Protein AF-A0A9X1QHA5-F1 (afdb_monomer)

Mean predicted aligned error: 12.53 Å

Sequence (166 aa):
MKTTLLTPNLSNHLGKMKALLFIFLFSFVLLGCKEDDVDPDLTKDFVGTWKGEVKQEKGYEYSSDWEISKASENAVKVVSTYRFVSKDPKYTSQTVVTPIENITLSTTLANSVVLNLTDEEIVPGDVLMIKGVGIVSGKTLTFSSTATSKKTGRVETPPVQIFTKQ

Secondary structure (DSSP, 8-state):
---------THHHHHHHHHHHHHHHHHTTTS--------S-TTTTT-EEEEEPPEEETTEEEEEEEEEEEEETTEEEEEEEEEEEESSTTS--EEEEEEEEEEEEEE-TTS-EEEEEEEEEEETTEEEEEEEEEEEETTEEEEEEEEEETTT--EE-PPPEEEEE-

Organism: NCBI:txid2909339

Structure (mmCIF, N/CA/C/O backbone):
data_AF-A0A9X1QHA5-F1
#
_entry.id   AF-A0A9X1QHA5-F1
#
loop_
_atom_site.group_PDB
_atom_site.id
_atom_site.type_symbol
_atom_site.label_atom_id
_atom_site.label_alt_id
_atom_site.label_comp_id
_atom_site.label_asym_id
_atom_site.label_entity_id
_atom_site.label_seq_id
_atom_site.pdbx_PDB_ins_code
_atom_site.Cartn_x
_atom_site.Cartn_y
_atom_site.Cartn_z
_atom_site.occupancy
_atom_site.B_iso_or_equiv
_atom_site.auth_seq_id
_atom_site.auth_comp_id
_atom_site.auth_asym_id
_atom_site.auth_atom_id
_atom_site.pdbx_PDB_model_num
ATOM 1 N N . MET A 1 1 ? -33.532 71.748 61.722 1.00 43.06 1 MET A N 1
ATOM 2 C CA . MET A 1 1 ? -34.115 70.994 60.591 1.00 43.06 1 MET A CA 1
ATOM 3 C C . MET A 1 1 ? -33.012 70.703 59.590 1.00 43.06 1 MET A C 1
ATOM 5 O O . MET A 1 1 ? -32.426 71.644 59.073 1.00 43.06 1 MET A O 1
ATOM 9 N N . LYS A 1 2 ? -32.668 69.427 59.390 1.00 36.50 2 LYS A N 1
ATOM 10 C CA . LYS A 1 2 ? -31.668 68.973 58.417 1.00 36.50 2 LYS A CA 1
ATOM 11 C C . LYS A 1 2 ? -32.222 67.702 57.772 1.00 36.50 2 LYS A C 1
ATOM 13 O O . LYS A 1 2 ? -32.528 66.748 58.479 1.00 36.50 2 LYS A O 1
ATOM 18 N N . THR A 1 3 ? -32.446 67.755 56.468 1.00 44.97 3 THR A N 1
ATOM 19 C CA . THR A 1 3 ? -33.004 66.677 55.647 1.00 44.97 3 THR A CA 1
ATOM 20 C C . THR A 1 3 ? -31.893 65.687 55.308 1.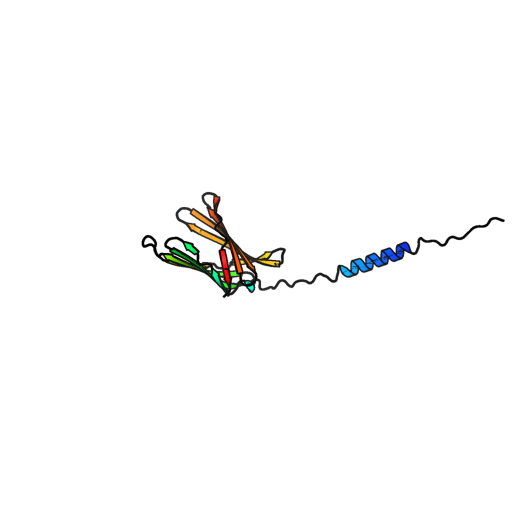00 44.97 3 THR A C 1
ATOM 22 O O . THR A 1 3 ? -30.852 66.111 54.809 1.00 44.97 3 THR A O 1
ATOM 25 N N . THR A 1 4 ? -32.108 64.389 55.530 1.00 40.78 4 THR A N 1
ATOM 26 C CA . THR A 1 4 ? -31.223 63.335 55.010 1.00 40.78 4 THR A CA 1
ATOM 27 C C . THR A 1 4 ? -32.051 62.375 54.164 1.00 40.78 4 THR A C 1
ATOM 29 O O . THR A 1 4 ? -32.936 61.688 54.668 1.00 40.78 4 THR A O 1
ATOM 32 N N . LEU A 1 5 ? -31.767 62.382 52.861 1.00 44.31 5 LEU A N 1
ATOM 33 C CA . LEU A 1 5 ? -32.273 61.454 51.853 1.00 44.31 5 LEU A CA 1
ATOM 34 C C . LEU A 1 5 ? -31.679 60.055 52.074 1.00 44.31 5 LEU A C 1
ATOM 36 O O . LEU A 1 5 ? -30.463 59.910 52.183 1.00 44.31 5 LEU A O 1
ATOM 40 N N . LEU A 1 6 ? -32.530 59.027 52.079 1.00 43.34 6 LEU A N 1
ATOM 41 C CA . LEU A 1 6 ? -32.123 57.627 51.962 1.00 43.34 6 LEU A CA 1
ATOM 42 C C . LEU A 1 6 ? -32.054 57.258 50.474 1.00 43.34 6 LEU A C 1
ATOM 44 O O . LEU A 1 6 ? -33.079 57.122 49.810 1.00 43.34 6 LEU A O 1
ATOM 48 N N . THR A 1 7 ? -30.846 57.091 49.945 1.00 48.59 7 THR A N 1
ATOM 49 C CA . THR A 1 7 ? -30.606 56.429 48.654 1.00 48.59 7 THR A CA 1
ATOM 50 C C . THR A 1 7 ? -30.682 54.906 48.820 1.00 48.59 7 THR A C 1
ATOM 52 O O . THR A 1 7 ? -30.032 54.379 49.729 1.00 48.59 7 THR A O 1
ATOM 55 N N . PRO A 1 8 ? -31.400 54.162 47.957 1.00 45.09 8 PRO A N 1
ATOM 56 C CA . PRO A 1 8 ? -31.362 52.706 47.973 1.00 45.09 8 PRO A CA 1
ATOM 57 C C . PRO A 1 8 ? -30.013 52.181 47.463 1.00 45.09 8 PRO A C 1
ATOM 59 O O . PRO A 1 8 ? -29.459 52.630 46.460 1.00 45.09 8 PRO A O 1
ATOM 62 N N . ASN A 1 9 ? -29.491 51.211 48.207 1.00 44.19 9 ASN A N 1
ATOM 63 C CA . ASN A 1 9 ? -28.198 50.571 48.026 1.00 44.19 9 ASN A CA 1
ATOM 64 C C . ASN A 1 9 ? -28.192 49.693 46.755 1.00 44.19 9 ASN A C 1
ATOM 66 O O . ASN A 1 9 ? -28.677 48.562 46.764 1.00 44.19 9 ASN A O 1
ATOM 70 N N . LEU A 1 10 ? -27.626 50.214 45.660 1.00 46.94 10 LEU A N 1
ATOM 71 C CA . LEU A 1 10 ? -27.490 49.534 44.361 1.00 46.94 10 LEU A CA 1
ATOM 72 C C . LEU A 1 10 ? -26.474 48.364 44.357 1.00 46.94 10 LEU A C 1
ATOM 74 O O . LEU A 1 10 ? -26.234 47.759 43.314 1.00 46.94 10 LEU A O 1
ATOM 78 N N . SER A 1 11 ? -25.869 48.026 45.500 1.00 47.03 11 SER A N 1
ATOM 79 C CA . SER A 1 11 ? -24.799 47.020 45.598 1.00 47.03 11 SER A CA 1
ATOM 80 C C . SER A 1 11 ? -25.299 45.565 45.515 1.00 47.03 11 SER A C 1
ATOM 82 O O . SER A 1 11 ? -24.587 44.680 45.040 1.00 47.03 11 SER A O 1
ATOM 84 N N . ASN A 1 12 ? -26.553 45.290 45.896 1.00 50.00 12 ASN A N 1
ATOM 85 C CA . ASN A 1 12 ? -27.039 43.908 46.057 1.00 50.00 12 ASN A CA 1
ATOM 86 C C . ASN A 1 12 ? -27.541 43.216 44.775 1.00 50.00 12 ASN A C 1
ATOM 88 O O . ASN A 1 12 ? -27.726 41.996 44.776 1.00 50.00 12 ASN A O 1
ATOM 92 N N . HIS A 1 13 ? -27.756 43.949 43.678 1.00 45.09 13 HIS A N 1
ATOM 93 C CA . HIS A 1 13 ? -28.251 43.364 42.422 1.00 45.09 13 HIS A CA 1
ATOM 94 C C . HIS A 1 13 ? -27.129 42.938 41.464 1.00 45.09 13 HIS A C 1
ATOM 96 O O . HIS A 1 13 ? -27.286 41.958 40.734 1.00 45.09 13 HIS A O 1
ATOM 102 N N . LEU A 1 14 ? -25.967 43.598 41.516 1.00 43.62 14 LEU A N 1
ATOM 103 C CA . LEU A 1 14 ? -24.860 43.329 40.593 1.00 43.62 14 LEU A CA 1
ATOM 104 C C . LEU A 1 14 ? -24.123 42.012 40.908 1.00 43.62 14 LEU A C 1
ATOM 106 O O . LEU A 1 14 ? -23.631 41.345 39.999 1.00 43.62 14 LEU A O 1
ATOM 110 N N . GLY A 1 15 ? -24.084 41.600 42.182 1.00 45.62 15 GLY A N 1
ATOM 111 C CA . GLY A 1 15 ? -23.478 40.328 42.603 1.00 45.62 15 GLY A CA 1
ATOM 112 C C . GLY A 1 15 ? -24.299 39.094 42.204 1.00 45.62 15 GLY A C 1
ATOM 113 O O . GLY A 1 15 ? -23.736 38.083 41.788 1.00 45.62 15 GLY A O 1
ATOM 114 N N . LYS A 1 16 ? -25.636 39.190 42.251 1.00 49.75 16 LYS A N 1
ATOM 115 C CA . LYS A 1 16 ? -26.540 38.072 41.924 1.00 49.75 16 LYS A CA 1
ATOM 116 C C . LYS A 1 16 ? -26.597 37.771 40.422 1.00 49.75 16 LYS A C 1
ATOM 118 O O . LYS A 1 16 ? -26.632 36.602 40.049 1.00 49.75 16 LYS A O 1
ATOM 123 N N . MET A 1 17 ? -26.529 38.793 39.562 1.00 44.56 17 MET A N 1
ATOM 124 C CA . MET A 1 17 ? -26.465 38.603 38.102 1.00 44.56 17 MET A CA 1
ATOM 125 C C . MET A 1 17 ? -25.159 37.938 37.644 1.00 44.56 17 MET A C 1
ATOM 127 O O . MET A 1 17 ? -25.188 37.110 36.737 1.00 44.56 17 MET A O 1
ATOM 131 N N . LYS A 1 18 ? -24.024 38.233 38.294 1.00 46.59 18 LYS A N 1
ATOM 132 C CA . LYS A 1 18 ? -22.740 37.582 37.981 1.00 46.59 18 LYS A CA 1
ATOM 133 C C . LYS A 1 18 ? -22.727 36.106 38.389 1.00 46.59 18 LYS A C 1
ATOM 135 O O . LYS A 1 18 ? -22.245 35.280 37.624 1.00 46.59 18 LYS A O 1
ATOM 140 N N . ALA A 1 19 ? -23.308 35.765 39.542 1.00 52.28 19 ALA A N 1
ATOM 141 C CA . ALA A 1 19 ? -23.404 34.375 39.998 1.00 52.28 19 ALA A CA 1
ATOM 142 C C . ALA A 1 19 ? -24.276 33.503 39.070 1.00 52.28 19 ALA A C 1
ATOM 144 O O . ALA A 1 19 ? -23.907 32.373 38.765 1.00 52.28 19 ALA A O 1
ATOM 145 N N . LEU A 1 20 ? -25.386 34.046 38.556 1.00 53.22 20 LEU A N 1
ATOM 146 C CA . LEU A 1 20 ? -26.242 33.364 37.574 1.00 53.22 20 LEU A CA 1
ATOM 147 C C . LEU A 1 20 ? -25.546 33.157 36.219 1.00 53.22 20 LEU A C 1
ATOM 149 O O . LEU A 1 20 ? -25.713 32.101 35.611 1.00 53.22 20 LEU A O 1
ATOM 153 N N . LEU A 1 21 ? -24.724 34.116 35.775 1.00 52.09 21 LEU A N 1
ATOM 154 C CA . LEU A 1 21 ? -23.962 33.997 34.528 1.00 52.09 21 LEU A CA 1
ATOM 155 C C . LEU A 1 21 ? -22.902 32.883 34.605 1.00 52.09 21 LEU A C 1
ATOM 157 O O . LEU A 1 21 ? -22.723 32.143 33.643 1.00 52.09 21 LEU A O 1
ATOM 161 N N . PHE A 1 22 ? -22.241 32.728 35.759 1.00 52.38 22 PHE A N 1
ATOM 162 C CA . PHE A 1 22 ? -21.253 31.665 35.979 1.00 52.38 22 PHE A CA 1
ATOM 163 C C . PHE A 1 22 ? -21.881 30.266 36.025 1.00 52.38 22 PHE A C 1
ATOM 165 O O . PHE A 1 22 ? -21.290 29.324 35.503 1.00 52.38 22 PHE A O 1
ATOM 172 N N . ILE A 1 23 ? -23.089 30.127 36.581 1.00 53.88 23 ILE A N 1
ATOM 173 C CA . ILE A 1 23 ? -23.806 28.843 36.614 1.00 53.88 23 ILE A CA 1
ATOM 174 C C . ILE A 1 23 ? -24.279 28.452 35.205 1.00 53.88 23 ILE A C 1
ATOM 176 O O . ILE A 1 23 ? -24.135 27.295 34.812 1.00 53.88 23 ILE A O 1
ATOM 180 N N . PHE A 1 24 ? -24.765 29.406 34.403 1.00 49.72 24 PHE A N 1
ATOM 181 C CA . PHE A 1 24 ? -25.156 29.133 33.015 1.00 49.72 24 PHE A CA 1
ATOM 182 C C . PHE A 1 24 ? -23.946 28.814 32.119 1.00 49.72 24 PHE A C 1
ATOM 184 O O . PHE A 1 24 ? -24.041 27.922 31.281 1.00 49.72 24 PHE A O 1
ATOM 191 N N . LEU A 1 25 ? -22.787 29.456 32.334 1.00 48.09 25 LEU A N 1
ATOM 192 C CA . LEU A 1 25 ? -21.561 29.138 31.586 1.00 48.09 25 LEU A CA 1
ATOM 193 C C . LEU A 1 25 ? -20.985 27.757 31.941 1.00 48.09 25 LEU A C 1
ATOM 195 O O . LEU A 1 25 ? -20.512 27.062 31.049 1.00 48.09 25 LEU A O 1
ATOM 199 N N . PHE A 1 26 ? -21.053 27.326 33.206 1.00 44.94 26 PHE A N 1
ATOM 200 C CA . PHE A 1 26 ? -20.566 25.996 33.609 1.00 44.94 26 PHE A CA 1
ATOM 201 C C . PHE A 1 26 ? -21.507 24.851 33.208 1.00 44.94 26 PHE A C 1
ATOM 203 O O . PHE A 1 26 ? -21.052 23.729 33.003 1.00 44.94 26 PHE A O 1
ATOM 210 N N . SER A 1 27 ? -22.803 25.131 33.038 1.00 45.59 27 SER A N 1
ATOM 211 C CA . SER A 1 27 ? -23.792 24.129 32.613 1.00 45.59 27 SER A CA 1
ATOM 212 C C . SER A 1 27 ? -23.641 23.724 31.140 1.00 45.59 27 SER A C 1
ATOM 214 O O . SER A 1 27 ? -24.033 22.623 30.766 1.00 45.59 27 SER A O 1
ATOM 216 N N . PHE A 1 28 ? -23.042 24.580 30.304 1.00 46.94 28 PHE A N 1
ATOM 217 C CA . PHE A 1 28 ? -22.791 24.285 28.886 1.00 46.94 28 PHE A CA 1
ATOM 218 C C . PHE A 1 28 ? -21.459 23.570 28.618 1.00 46.94 28 PHE A C 1
ATOM 220 O O . PHE A 1 28 ? -21.282 23.019 27.536 1.00 46.94 28 PHE A O 1
ATOM 227 N N . VAL A 1 29 ? -20.538 23.522 29.587 1.00 48.22 29 VAL A N 1
ATOM 228 C CA . VAL A 1 29 ? -19.242 22.833 29.417 1.00 48.22 29 VAL A CA 1
ATOM 229 C C . VAL A 1 29 ? -19.364 21.315 29.628 1.00 48.22 29 VAL A C 1
ATOM 231 O O . VAL A 1 29 ? -18.513 20.562 29.170 1.00 48.22 29 VAL A O 1
ATOM 234 N N . LEU A 1 30 ? -20.450 20.836 30.245 1.00 46.78 30 LEU A N 1
ATOM 235 C CA . LEU A 1 30 ? -20.656 19.407 30.529 1.00 46.78 30 LEU A CA 1
ATOM 236 C C . LEU A 1 30 ? -21.557 18.674 29.518 1.00 46.78 30 LEU A C 1
ATOM 238 O O . LEU A 1 30 ? -21.801 17.484 29.681 1.00 46.78 30 LEU A O 1
ATOM 242 N N . LEU A 1 31 ? -22.041 19.348 28.468 1.00 47.59 31 LEU A N 1
ATOM 243 C CA . LEU A 1 31 ? -22.985 18.780 27.486 1.00 47.59 31 LEU A CA 1
ATOM 244 C C . LEU A 1 31 ? -22.396 18.593 26.078 1.00 47.59 31 LEU A C 1
ATOM 246 O O . LEU A 1 31 ? -23.135 18.410 25.115 1.00 47.59 31 LEU A O 1
ATOM 250 N N . GLY A 1 32 ? -21.069 18.625 25.947 1.00 47.19 32 GLY A N 1
ATOM 251 C CA . GLY A 1 32 ? -20.406 18.624 24.642 1.00 47.19 32 GLY A CA 1
ATOM 252 C C . GLY A 1 32 ? -19.141 17.781 24.533 1.00 47.19 32 GLY A C 1
ATOM 253 O O . GLY A 1 32 ? -18.341 18.056 23.651 1.00 47.19 32 GLY A O 1
ATOM 254 N N . CYS A 1 33 ? -18.931 16.775 25.382 1.00 48.19 33 CYS A N 1
ATOM 255 C CA . CYS A 1 33 ? -18.081 15.648 24.993 1.00 48.19 33 CYS A CA 1
ATOM 256 C C . CYS A 1 33 ? -19.017 14.554 24.502 1.00 48.19 33 CYS A C 1
ATOM 258 O O . CYS A 1 33 ? -19.436 13.681 25.255 1.00 48.19 33 CYS A O 1
ATOM 260 N N . LYS A 1 34 ? -19.397 14.645 23.226 1.00 45.00 34 LYS A N 1
ATOM 261 C CA . LYS A 1 34 ? -19.711 13.430 22.492 1.00 45.00 34 LYS A CA 1
ATOM 262 C C . LYS A 1 34 ? -18.379 12.684 22.488 1.00 45.00 34 LYS A C 1
ATOM 264 O O . LYS A 1 34 ? -17.448 13.124 21.819 1.00 45.00 34 LYS A O 1
ATOM 269 N N . GLU A 1 35 ? -18.229 11.693 23.362 1.00 47.25 35 GLU A N 1
ATOM 270 C CA . GLU A 1 35 ? -17.214 10.671 23.155 1.00 47.25 35 GLU A CA 1
ATOM 271 C C . GLU A 1 35 ? -17.582 10.080 21.796 1.00 47.25 35 GLU A C 1
ATOM 273 O O . GLU A 1 35 ? -18.543 9.322 21.670 1.00 47.25 35 GLU A O 1
ATOM 278 N N . ASP A 1 36 ? -16.939 10.577 20.739 1.00 53.81 36 ASP A N 1
ATOM 279 C CA . ASP A 1 36 ? -16.884 9.850 19.487 1.00 53.81 36 ASP A CA 1
ATOM 280 C C . ASP A 1 36 ? -16.191 8.547 19.873 1.00 53.81 36 ASP A C 1
ATOM 282 O O . ASP A 1 36 ? -14.971 8.522 20.042 1.00 53.81 36 ASP A O 1
ATOM 286 N N . ASP A 1 37 ? -16.994 7.515 20.153 1.00 59.19 37 ASP A N 1
ATOM 287 C CA . ASP A 1 37 ? -16.520 6.162 20.401 1.00 59.19 37 ASP A CA 1
ATOM 288 C C . ASP A 1 37 ? -15.594 5.830 19.234 1.00 59.19 37 ASP A C 1
ATOM 290 O O . ASP A 1 37 ? -16.036 5.665 18.092 1.00 59.19 37 ASP A O 1
ATOM 294 N N . VAL A 1 38 ? -14.287 5.838 19.506 1.00 64.25 38 VAL A N 1
ATOM 295 C CA . VAL A 1 38 ? -13.288 5.453 18.520 1.00 64.25 38 VAL A CA 1
ATOM 296 C C . VAL A 1 38 ? -13.598 4.004 18.210 1.00 64.25 38 VAL A C 1
ATOM 298 O O . VAL A 1 38 ? -13.483 3.147 19.087 1.00 64.25 38 VAL A O 1
ATOM 301 N N . ASP A 1 39 ? -14.052 3.758 16.982 1.00 76.12 39 ASP A N 1
ATOM 302 C CA . ASP A 1 39 ? -14.393 2.421 16.526 1.00 76.12 39 ASP A CA 1
ATOM 303 C C . ASP A 1 39 ? -13.225 1.484 16.860 1.00 76.12 39 ASP A C 1
ATOM 305 O O . ASP A 1 39 ? -12.099 1.749 16.423 1.00 76.12 39 ASP A O 1
ATOM 309 N N . PRO A 1 40 ? -13.444 0.431 17.668 1.00 83.56 40 PRO A N 1
ATOM 310 C CA . PRO A 1 40 ? -12.353 -0.440 18.077 1.00 83.56 40 PRO A CA 1
ATOM 311 C C . PRO A 1 40 ? -11.713 -1.136 16.873 1.00 83.56 40 PRO A C 1
ATOM 313 O O . PRO A 1 40 ? -10.537 -1.481 16.944 1.00 83.56 40 PRO A O 1
ATOM 316 N N . ASP A 1 41 ? -12.462 -1.306 15.777 1.00 91.81 41 ASP A N 1
ATOM 317 C CA . ASP A 1 41 ? -11.964 -1.867 14.528 1.00 91.81 41 ASP A CA 1
ATOM 318 C C . ASP A 1 41 ? -11.497 -0.760 13.577 1.00 91.81 41 ASP A C 1
ATOM 320 O O . ASP A 1 41 ? -12.261 -0.234 12.760 1.00 91.81 41 ASP A O 1
ATOM 324 N N . LEU A 1 42 ? -10.202 -0.457 13.624 1.00 93.44 42 LEU A N 1
ATOM 325 C CA . LEU A 1 42 ? -9.579 0.539 12.754 1.00 93.44 42 LEU A CA 1
ATOM 326 C C . LEU A 1 42 ? -9.476 0.067 11.294 1.00 93.44 42 LEU A C 1
ATOM 328 O O . LEU A 1 42 ? -9.125 0.848 10.410 1.00 93.44 42 LEU A O 1
ATOM 332 N N . THR A 1 43 ? -9.754 -1.206 11.002 1.00 95.62 43 THR A N 1
ATOM 333 C CA . THR A 1 43 ? -9.494 -1.791 9.678 1.00 95.62 43 THR A CA 1
ATOM 334 C C . THR A 1 43 ? -10.618 -1.576 8.671 1.00 95.62 43 THR A C 1
ATOM 336 O O . THR A 1 43 ? -10.383 -1.717 7.468 1.00 95.62 43 THR A O 1
ATOM 339 N N . LYS A 1 44 ? -11.822 -1.212 9.131 1.00 93.31 44 LYS A N 1
ATOM 340 C CA . LYS A 1 44 ? -13.062 -1.170 8.330 1.00 93.31 44 LYS A CA 1
ATOM 341 C C . LYS A 1 44 ? -12.924 -0.411 7.013 1.00 93.31 44 LYS A C 1
ATOM 343 O O . LYS A 1 44 ? -13.344 -0.901 5.962 1.00 93.31 44 LYS A O 1
ATOM 348 N N . ASP A 1 45 ? -12.287 0.753 7.054 1.00 93.56 45 ASP A N 1
ATOM 349 C CA . ASP A 1 45 ? -12.131 1.590 5.867 1.00 93.56 45 ASP A CA 1
ATOM 350 C C . ASP A 1 45 ? -11.096 1.024 4.888 1.00 93.56 45 ASP A C 1
ATOM 352 O O . ASP A 1 45 ? -11.266 1.145 3.671 1.00 93.56 45 ASP A O 1
ATOM 356 N N . PHE A 1 46 ? -10.075 0.332 5.397 1.00 96.50 46 PHE A N 1
ATOM 357 C CA . PHE A 1 46 ? -8.960 -0.206 4.620 1.00 96.50 46 PHE A CA 1
ATOM 358 C C . PHE A 1 46 ? -9.265 -1.559 3.978 1.00 96.50 46 PHE A C 1
ATOM 360 O O . PHE A 1 46 ? -8.827 -1.794 2.854 1.00 96.50 46 PHE A O 1
ATOM 367 N N . VAL A 1 47 ? -10.008 -2.449 4.640 1.00 97.56 47 VAL A N 1
ATOM 368 C CA . VAL A 1 47 ? -10.273 -3.802 4.119 1.00 97.56 47 VAL A CA 1
ATOM 369 C C . VAL A 1 47 ? -11.023 -3.739 2.783 1.00 97.56 47 VAL A C 1
ATOM 371 O O . VAL A 1 47 ? -12.017 -3.018 2.639 1.00 97.56 47 VAL A O 1
ATOM 374 N N . GLY A 1 48 ? -10.537 -4.494 1.795 1.00 97.94 48 GLY A N 1
ATOM 375 C CA . GLY A 1 48 ? -11.109 -4.586 0.452 1.00 97.94 48 GLY A CA 1
ATOM 376 C C . GLY A 1 48 ? -10.064 -4.645 -0.663 1.00 97.94 48 GLY A C 1
ATOM 377 O O . GLY A 1 48 ? -8.858 -4.723 -0.423 1.00 97.94 48 GLY A O 1
ATOM 378 N N . THR A 1 49 ? -10.547 -4.595 -1.904 1.00 98.44 49 THR A N 1
ATOM 379 C CA . THR A 1 49 ? -9.710 -4.550 -3.107 1.00 98.44 49 THR A CA 1
ATOM 380 C C . THR A 1 49 ? -9.549 -3.115 -3.591 1.00 98.44 49 THR A C 1
ATOM 382 O O . THR A 1 49 ? -10.523 -2.381 -3.760 1.00 98.44 49 THR A O 1
ATOM 385 N N . TRP A 1 50 ? -8.309 -2.739 -3.872 1.00 98.38 50 TRP A N 1
ATOM 386 C CA . TRP A 1 50 ? -7.894 -1.398 -4.248 1.00 98.38 50 TRP A CA 1
ATOM 387 C C . TRP A 1 50 ? -7.129 -1.447 -5.564 1.00 98.38 50 TRP A C 1
ATOM 389 O O . TRP A 1 50 ? -6.126 -2.148 -5.693 1.00 98.38 50 TRP A O 1
ATOM 399 N N . LYS A 1 51 ? -7.603 -0.699 -6.556 1.00 98.00 51 LYS A N 1
ATOM 400 C CA . LYS A 1 51 ? -6.964 -0.598 -7.871 1.00 98.00 51 LYS A CA 1
ATOM 401 C C . LYS A 1 51 ? -6.097 0.642 -7.936 1.00 98.00 51 LYS A C 1
ATOM 403 O O . LYS A 1 51 ? -6.619 1.740 -7.749 1.00 98.00 51 LYS A O 1
ATOM 408 N N . GLY A 1 52 ? -4.806 0.470 -8.190 1.00 96.19 52 GLY A N 1
ATOM 409 C CA . GLY A 1 52 ? -3.909 1.593 -8.434 1.00 96.19 52 GLY A CA 1
ATOM 410 C C . GLY A 1 52 ? -4.050 2.121 -9.854 1.00 96.19 52 GLY A C 1
ATOM 411 O O . GLY A 1 52 ? -4.538 1.438 -10.758 1.00 96.19 52 GLY A O 1
ATOM 412 N N . GLU A 1 53 ? -3.602 3.353 -10.057 1.00 94.62 53 GLU A N 1
ATOM 413 C CA . GLU A 1 53 ? -3.568 3.956 -11.385 1.00 94.62 53 GLU A CA 1
ATOM 414 C C . GLU A 1 53 ? -2.634 3.186 -12.328 1.00 94.62 53 GLU A C 1
ATOM 416 O O . GLU A 1 53 ? -1.514 2.808 -11.969 1.00 94.62 53 GLU A O 1
ATOM 421 N N . VAL A 1 54 ? -3.088 2.985 -13.567 1.00 93.50 54 VAL A N 1
ATOM 422 C CA . VAL A 1 54 ? -2.228 2.492 -14.644 1.00 93.50 54 VAL A CA 1
ATOM 423 C C . VAL A 1 54 ? -1.397 3.661 -15.150 1.00 93.50 54 VAL A C 1
ATOM 425 O O . VAL A 1 54 ? -1.929 4.627 -15.698 1.00 93.50 54 VAL A O 1
ATOM 428 N N . LYS A 1 55 ? -0.083 3.563 -14.980 1.00 92.19 55 LYS A N 1
ATOM 429 C CA . LYS A 1 55 ? 0.879 4.532 -15.494 1.00 92.19 55 LYS A CA 1
ATOM 430 C C . LYS A 1 55 ? 1.408 4.037 -16.826 1.00 92.19 55 LYS A C 1
ATOM 432 O O . LYS A 1 55 ? 1.852 2.896 -16.941 1.00 92.19 55 LYS A O 1
ATOM 437 N N . GLN A 1 56 ? 1.353 4.898 -17.831 1.00 92.31 56 GLN A N 1
ATOM 438 C CA . GLN A 1 56 ? 1.809 4.585 -19.173 1.00 92.31 56 GLN A CA 1
ATOM 439 C C . GLN A 1 56 ? 3.006 5.459 -19.522 1.00 92.31 56 GLN A C 1
ATOM 441 O O . GLN A 1 56 ? 2.933 6.682 -19.459 1.00 92.31 56 GLN A O 1
ATOM 446 N N . GLU A 1 57 ? 4.084 4.812 -19.934 1.00 90.06 57 GLU A N 1
ATOM 447 C CA . GLU A 1 57 ? 5.297 5.448 -20.425 1.00 90.06 57 GLU A CA 1
ATOM 448 C C . GLU A 1 57 ? 5.554 5.004 -21.865 1.00 90.06 57 GLU A C 1
ATOM 450 O O . GLU A 1 57 ? 4.899 4.106 -22.415 1.00 90.06 57 GLU A O 1
ATOM 455 N N . LYS A 1 58 ? 6.526 5.635 -22.525 1.00 90.06 58 LYS A N 1
ATOM 456 C CA . LYS A 1 58 ? 6.885 5.240 -23.886 1.00 90.06 58 LYS A CA 1
ATOM 457 C C . LYS A 1 58 ? 7.456 3.818 -23.886 1.00 90.06 58 LYS A C 1
ATOM 459 O O . LYS A 1 58 ? 8.609 3.604 -23.534 1.00 90.06 58 LYS A O 1
ATOM 464 N N . GLY A 1 59 ? 6.652 2.868 -24.360 1.00 90.44 59 GLY A N 1
ATOM 465 C CA . GLY A 1 59 ? 7.060 1.478 -24.562 1.00 90.44 59 GLY A CA 1
ATOM 466 C C . GLY A 1 59 ? 6.677 0.520 -23.436 1.00 90.44 59 GLY A C 1
ATOM 467 O O . GLY A 1 59 ? 6.898 -0.674 -23.602 1.00 90.44 59 GLY A O 1
ATOM 468 N N . TYR A 1 60 ? 6.066 0.979 -22.342 1.00 93.00 60 TYR A N 1
ATOM 469 C CA . TYR A 1 60 ? 5.567 0.099 -21.282 1.00 93.00 60 TYR A CA 1
ATOM 470 C C . TYR A 1 60 ? 4.454 0.760 -20.463 1.00 93.00 60 TYR A C 1
ATOM 472 O O . TYR A 1 60 ? 4.286 1.977 -20.461 1.00 93.00 60 TYR A O 1
ATOM 480 N N . GLU A 1 61 ? 3.692 -0.057 -19.753 1.00 95.19 61 GLU A N 1
ATOM 481 C CA . GLU A 1 61 ? 2.708 0.368 -18.762 1.00 95.19 61 GLU A CA 1
ATOM 482 C C . GLU A 1 61 ? 2.917 -0.416 -17.469 1.00 95.19 61 GLU A C 1
ATOM 484 O O . GLU A 1 61 ? 3.392 -1.555 -17.486 1.00 95.19 61 GLU A O 1
ATOM 489 N N . TYR A 1 62 ? 2.600 0.202 -16.339 1.00 94.00 62 TYR A N 1
ATOM 490 C CA . TYR A 1 62 ? 2.705 -0.443 -15.042 1.00 94.00 62 TYR A CA 1
ATOM 491 C C . TYR A 1 62 ? 1.611 0.011 -14.085 1.00 94.00 62 TYR A C 1
ATOM 493 O O . TYR A 1 62 ? 1.123 1.137 -14.157 1.00 94.00 62 TYR A O 1
ATOM 501 N N . SER A 1 63 ? 1.225 -0.877 -13.17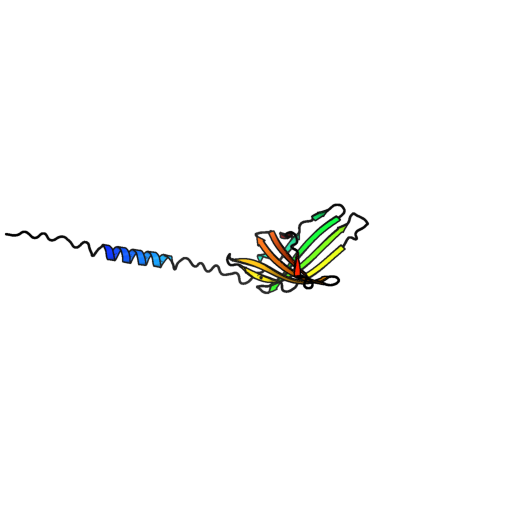9 1.00 94.44 63 SER A N 1
ATOM 502 C CA . SER A 1 63 ? 0.232 -0.610 -12.143 1.00 94.44 63 SER A CA 1
ATOM 503 C C . SER A 1 63 ? 0.506 -1.440 -10.895 1.00 94.44 63 SER A C 1
ATOM 505 O O . SER A 1 63 ? 1.293 -2.389 -10.916 1.00 94.44 63 SER A O 1
ATOM 507 N N . SER A 1 64 ? -0.143 -1.071 -9.796 1.00 95.38 64 SER A N 1
ATOM 508 C CA . SER A 1 64 ? -0.090 -1.802 -8.535 1.00 95.38 64 SER A CA 1
ATOM 509 C C . SER A 1 64 ? -1.499 -1.909 -7.970 1.00 95.38 64 SER A C 1
ATOM 511 O O . SER A 1 64 ? -2.149 -0.891 -7.763 1.00 95.38 64 SER A O 1
ATOM 513 N N . ASP A 1 65 ? -1.979 -3.126 -7.741 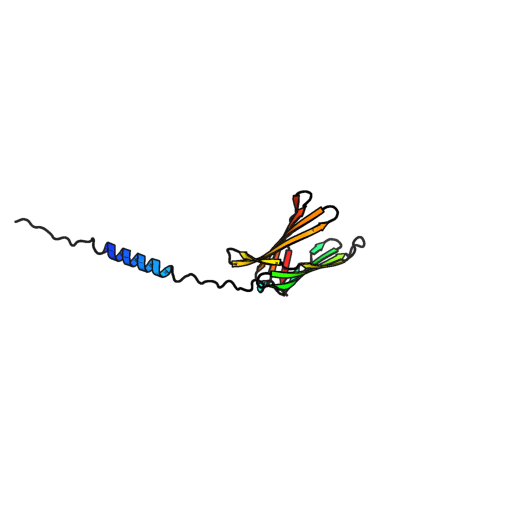1.00 97.50 65 ASP A N 1
ATOM 514 C CA . ASP A 1 65 ? -3.267 -3.373 -7.087 1.00 97.50 65 ASP A CA 1
ATOM 515 C C . ASP A 1 65 ? -3.037 -3.945 -5.698 1.00 97.50 65 ASP A C 1
ATOM 517 O O . ASP A 1 65 ? -2.170 -4.804 -5.532 1.00 97.50 65 ASP A O 1
ATOM 521 N N . TRP A 1 66 ? -3.840 -3.531 -4.724 1.00 97.94 66 TRP A N 1
ATOM 522 C CA . TRP A 1 66 ? -3.757 -4.018 -3.352 1.00 97.94 66 TRP A CA 1
ATOM 523 C C . TRP A 1 66 ? -5.016 -4.777 -2.955 1.00 97.94 66 TRP A C 1
ATOM 525 O O . TRP A 1 66 ? -6.138 -4.317 -3.161 1.00 97.94 66 TRP A O 1
ATOM 535 N N . GLU A 1 67 ? -4.827 -5.927 -2.326 1.00 98.38 67 GLU A N 1
ATOM 536 C CA . GLU A 1 67 ? -5.867 -6.610 -1.570 1.00 98.38 67 GLU A CA 1
ATOM 537 C C . GLU A 1 67 ? -5.536 -6.487 -0.086 1.00 98.38 67 GLU A C 1
ATOM 539 O O . GLU A 1 67 ? -4.494 -6.960 0.371 1.00 98.38 67 GLU A O 1
ATOM 544 N N . ILE A 1 68 ? -6.398 -5.793 0.655 1.00 98.31 68 ILE A N 1
ATOM 545 C CA . ILE A 1 68 ? -6.193 -5.503 2.071 1.00 98.31 68 ILE A CA 1
ATOM 546 C C . ILE A 1 68 ? -7.167 -6.342 2.889 1.00 98.31 68 ILE A C 1
ATOM 548 O O . ILE A 1 68 ? -8.381 -6.277 2.687 1.00 98.31 68 ILE A O 1
ATOM 552 N N . SER A 1 69 ? -6.634 -7.107 3.835 1.00 98.25 69 SER A N 1
ATOM 553 C CA . SER A 1 69 ? -7.395 -7.974 4.736 1.00 98.25 69 SER A CA 1
ATOM 554 C C . SER A 1 69 ? -7.077 -7.664 6.196 1.00 98.25 69 SER A C 1
ATOM 556 O O . SER A 1 69 ? -6.019 -7.123 6.521 1.00 98.25 69 SER A O 1
ATOM 558 N N . LYS A 1 70 ? -8.016 -7.983 7.087 1.00 97.56 70 LYS A N 1
ATOM 559 C CA . LYS A 1 70 ? -7.860 -7.769 8.527 1.00 97.56 70 LYS A CA 1
ATOM 560 C C . LYS A 1 70 ? -6.841 -8.756 9.102 1.00 97.56 70 LYS A C 1
ATOM 562 O O . LYS A 1 70 ? -6.979 -9.958 8.888 1.00 97.56 70 LYS A O 1
ATOM 567 N N . ALA A 1 71 ? -5.858 -8.249 9.846 1.00 96.00 71 ALA A N 1
ATOM 568 C CA . ALA A 1 71 ? -4.927 -9.065 10.633 1.00 96.00 71 ALA A CA 1
ATOM 569 C C . ALA A 1 71 ? -5.272 -9.012 12.135 1.00 96.00 71 ALA A C 1
ATOM 571 O O . ALA A 1 71 ? -5.258 -10.036 12.815 1.00 96.00 71 ALA A O 1
ATOM 572 N N . SER A 1 72 ? -5.647 -7.834 12.639 1.00 95.94 72 SER A N 1
ATOM 573 C CA . SER A 1 72 ? -6.192 -7.595 13.984 1.00 95.94 72 SER A CA 1
ATOM 574 C C . SER A 1 72 ? -7.113 -6.365 13.954 1.00 95.94 72 SER A C 1
ATOM 576 O O . SER A 1 72 ? -7.342 -5.792 12.895 1.00 95.94 72 SER A O 1
ATOM 578 N N . GLU A 1 73 ? -7.635 -5.922 15.099 1.00 94.56 73 GLU A N 1
ATOM 579 C CA . GLU A 1 73 ? -8.435 -4.685 15.200 1.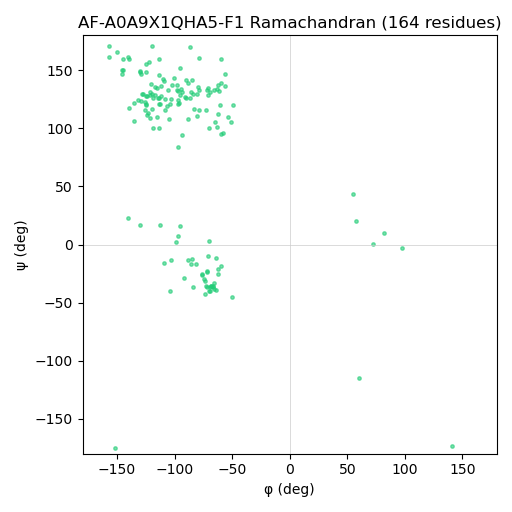00 94.56 73 GLU A CA 1
ATOM 580 C C . GLU A 1 73 ? -7.660 -3.406 14.823 1.00 94.56 73 GLU A C 1
ATOM 582 O O . GLU A 1 73 ? -8.248 -2.393 14.459 1.00 94.56 73 GLU A O 1
ATOM 587 N N . ASN A 1 74 ? -6.329 -3.449 14.875 1.00 95.06 74 ASN A N 1
ATOM 588 C CA . ASN A 1 74 ? -5.447 -2.315 14.600 1.00 95.06 74 ASN A CA 1
ATOM 589 C C . ASN A 1 74 ? -4.333 -2.648 13.601 1.00 95.06 74 ASN A C 1
ATOM 591 O O . ASN A 1 74 ? -3.340 -1.926 13.530 1.00 95.06 74 ASN A O 1
ATOM 595 N N . ALA A 1 75 ? -4.462 -3.740 12.850 1.00 95.56 75 ALA A N 1
ATOM 596 C CA . ALA A 1 75 ? -3.482 -4.118 11.848 1.00 95.56 75 ALA A CA 1
ATOM 597 C C . ALA A 1 75 ? -4.137 -4.793 10.646 1.00 95.56 75 ALA A C 1
ATOM 599 O O . ALA A 1 75 ? -5.112 -5.542 10.763 1.00 95.56 75 ALA A O 1
ATOM 600 N N . VAL A 1 76 ? -3.548 -4.562 9.479 1.00 97.69 76 VAL A N 1
ATOM 601 C CA . VAL A 1 76 ? -3.968 -5.170 8.216 1.00 97.69 76 VAL A CA 1
ATOM 602 C C . VAL A 1 76 ? -2.827 -5.944 7.577 1.00 97.69 76 VAL A C 1
ATOM 604 O O . VAL A 1 76 ? -1.648 -5.676 7.807 1.00 97.69 76 VAL A O 1
ATOM 607 N N . LYS A 1 77 ? -3.195 -6.897 6.733 1.00 97.00 77 LYS A N 1
ATOM 608 C CA . LYS A 1 77 ? -2.315 -7.535 5.763 1.00 97.00 77 LYS A CA 1
ATOM 609 C C . LYS A 1 77 ? -2.607 -6.944 4.392 1.00 97.00 77 LYS A C 1
ATOM 611 O O . LYS A 1 77 ? -3.773 -6.814 4.019 1.00 97.00 77 LYS A O 1
ATOM 616 N N . VAL A 1 78 ? -1.562 -6.650 3.629 1.00 96.62 78 VAL A N 1
ATOM 617 C CA . VAL A 1 78 ? -1.668 -6.179 2.245 1.00 96.62 78 VAL A CA 1
ATOM 618 C C . VAL A 1 78 ? -1.018 -7.193 1.319 1.00 96.62 78 VAL A C 1
ATOM 620 O O . VAL A 1 78 ? 0.127 -7.582 1.519 1.00 96.62 78 VAL A O 1
ATOM 623 N N . VAL A 1 79 ? -1.731 -7.605 0.278 1.00 97.31 79 VAL A N 1
ATOM 624 C CA . VAL A 1 79 ? -1.151 -8.314 -0.863 1.00 97.31 79 VAL A CA 1
ATOM 625 C C . VAL A 1 79 ? -1.067 -7.329 -2.018 1.00 97.31 79 VAL A C 1
ATOM 627 O O . VAL A 1 79 ? -2.083 -6.945 -2.595 1.00 97.31 79 VAL A O 1
ATOM 630 N N . SER A 1 80 ? 0.150 -6.898 -2.338 1.00 95.12 80 SER A N 1
ATOM 631 C CA . SER A 1 80 ? 0.428 -5.991 -3.449 1.00 95.12 80 SER A CA 1
ATOM 632 C C . SER A 1 80 ? 0.717 -6.793 -4.712 1.00 95.12 80 SER A C 1
ATOM 634 O O . SER A 1 80 ? 1.582 -7.666 -4.709 1.00 95.12 80 SER A O 1
ATOM 636 N N . THR A 1 81 ? 0.013 -6.505 -5.801 1.00 97.06 81 THR A N 1
ATOM 637 C CA . THR A 1 81 ? 0.264 -7.080 -7.125 1.00 97.06 81 THR A CA 1
ATOM 638 C C . THR A 1 81 ? 0.748 -5.988 -8.062 1.00 97.06 81 THR A C 1
ATOM 640 O O . THR A 1 81 ? -0.052 -5.227 -8.609 1.00 97.06 81 THR A O 1
ATOM 643 N N . TYR A 1 82 ? 2.058 -5.938 -8.277 1.00 94.94 82 TYR A N 1
ATOM 644 C CA . TYR A 1 82 ? 2.676 -5.071 -9.267 1.00 94.94 82 TYR A CA 1
ATOM 645 C C . TYR A 1 82 ? 2.639 -5.738 -10.640 1.00 94.94 82 TYR A C 1
ATOM 647 O O . TYR A 1 82 ? 3.066 -6.884 -10.796 1.00 94.94 82 TYR A O 1
ATOM 655 N N . ARG A 1 83 ? 2.156 -5.019 -11.651 1.00 95.94 83 ARG A N 1
ATOM 656 C CA . ARG A 1 83 ? 2.164 -5.462 -13.048 1.00 95.94 83 ARG A CA 1
ATOM 657 C C . ARG A 1 83 ? 2.971 -4.482 -13.870 1.00 95.94 83 ARG A C 1
ATOM 659 O O . ARG A 1 83 ? 2.713 -3.287 -13.822 1.00 95.94 83 ARG A O 1
ATOM 666 N N . PHE A 1 84 ? 3.906 -5.003 -14.646 1.00 95.06 84 PHE A N 1
ATOM 667 C CA . PHE A 1 84 ? 4.671 -4.275 -15.645 1.00 95.06 84 PHE A CA 1
ATOM 668 C C . PHE A 1 84 ? 4.503 -4.984 -16.984 1.00 95.06 84 PHE A C 1
ATOM 670 O O . PHE A 1 84 ? 4.823 -6.167 -17.117 1.00 95.06 84 PHE A O 1
ATOM 677 N N . VAL A 1 85 ? 3.990 -4.269 -17.977 1.00 95.06 85 VAL A N 1
ATOM 678 C CA . VAL A 1 85 ? 3.733 -4.791 -19.318 1.00 95.06 85 VAL A CA 1
ATOM 679 C C . VAL A 1 85 ? 4.531 -3.959 -20.313 1.00 95.06 85 VAL A C 1
ATOM 681 O O . VAL A 1 85 ? 4.216 -2.797 -20.567 1.00 95.06 85 VAL A O 1
ATOM 684 N N . SER A 1 86 ? 5.578 -4.555 -20.881 1.00 94.56 86 SER A N 1
ATOM 685 C CA . SER A 1 86 ? 6.381 -3.923 -21.924 1.00 94.56 86 SER A CA 1
ATOM 686 C C . SER A 1 86 ? 5.815 -4.198 -23.312 1.00 94.56 86 SER A C 1
ATOM 688 O O . SER A 1 86 ? 5.416 -5.315 -23.639 1.00 94.56 86 SER A O 1
ATOM 690 N N . LYS A 1 87 ? 5.836 -3.161 -24.145 1.00 92.12 87 LYS A N 1
ATOM 691 C CA . LYS A 1 87 ? 5.646 -3.204 -25.601 1.00 92.12 87 LYS A CA 1
ATOM 692 C C . LYS A 1 87 ? 6.990 -3.058 -26.336 1.00 92.12 87 LYS A C 1
ATOM 694 O O . LYS A 1 87 ? 7.053 -3.319 -27.533 1.00 92.12 87 LYS A O 1
ATOM 699 N N . ASP A 1 88 ? 8.055 -2.648 -25.640 1.00 91.25 88 ASP A N 1
ATOM 700 C CA . ASP A 1 88 ? 9.426 -2.589 -26.157 1.00 91.25 88 ASP A CA 1
ATOM 701 C C . ASP A 1 88 ? 10.146 -3.931 -25.894 1.00 91.25 88 ASP A C 1
ATOM 703 O O . ASP A 1 88 ? 10.206 -4.375 -24.741 1.00 91.25 88 ASP A O 1
ATOM 707 N N . PRO A 1 89 ? 10.717 -4.583 -26.925 1.00 88.19 89 PRO A N 1
ATOM 708 C CA . PRO A 1 89 ? 11.391 -5.876 -26.791 1.00 88.19 89 PRO A CA 1
ATOM 709 C C . PRO A 1 89 ? 12.644 -5.850 -25.901 1.00 88.19 89 PRO A C 1
ATOM 711 O O . PRO A 1 89 ? 13.161 -6.910 -25.556 1.00 88.19 89 PRO A O 1
ATOM 714 N N . LYS A 1 90 ? 13.154 -4.670 -25.524 1.00 91.00 90 LYS A N 1
ATOM 715 C CA . LYS A 1 90 ? 14.274 -4.535 -24.580 1.00 91.00 90 LYS A CA 1
ATOM 716 C C . LYS A 1 90 ? 13.898 -4.860 -23.137 1.00 91.00 90 LYS A C 1
ATOM 718 O O . LYS A 1 90 ? 14.791 -5.170 -22.353 1.00 91.00 90 LYS A O 1
ATOM 723 N N . TYR A 1 91 ? 12.618 -4.771 -22.776 1.00 90.06 91 TYR A N 1
ATOM 724 C CA . TYR A 1 91 ? 12.153 -5.049 -21.418 1.00 90.06 91 TYR A CA 1
ATOM 725 C C . TYR A 1 91 ? 11.266 -6.289 -21.388 1.00 90.06 91 TYR A C 1
ATOM 727 O O . TYR A 1 91 ? 10.500 -6.557 -22.311 1.00 90.06 91 TYR A O 1
ATOM 735 N N . THR A 1 92 ? 11.350 -7.032 -20.288 1.00 93.25 92 THR A N 1
ATOM 736 C CA . THR A 1 92 ? 10.517 -8.214 -20.055 1.00 93.25 92 THR A CA 1
ATOM 737 C C . THR A 1 92 ? 9.326 -7.824 -19.193 1.00 93.25 92 THR A C 1
ATOM 739 O O . THR A 1 92 ? 9.500 -7.267 -18.110 1.00 93.25 92 THR A O 1
ATOM 742 N N . SER A 1 93 ? 8.115 -8.103 -19.674 1.00 94.31 93 SER A N 1
ATOM 743 C CA . SER A 1 93 ? 6.898 -7.964 -18.872 1.00 94.31 93 SER A CA 1
ATOM 744 C C . SER A 1 93 ? 6.974 -8.864 -17.642 1.00 94.31 93 SER A C 1
ATOM 746 O O . SER A 1 93 ? 7.398 -10.014 -17.736 1.00 94.31 93 SER A O 1
ATOM 748 N N . GLN A 1 94 ? 6.532 -8.360 -16.497 1.00 95.25 94 GLN A N 1
ATOM 749 C CA . GLN A 1 94 ? 6.567 -9.100 -15.243 1.00 95.25 94 GLN A CA 1
ATOM 750 C C . GLN A 1 94 ? 5.355 -8.780 -14.376 1.00 95.25 94 GLN A C 1
ATOM 752 O O . GLN A 1 94 ? 4.803 -7.682 -14.411 1.00 95.25 94 GLN A O 1
ATOM 757 N N . THR A 1 95 ? 4.946 -9.756 -13.576 1.00 95.69 95 THR A N 1
ATOM 758 C CA . THR A 1 95 ? 3.991 -9.560 -12.487 1.00 95.69 95 THR A CA 1
ATOM 759 C C . THR A 1 95 ? 4.639 -10.056 -11.210 1.00 95.69 95 THR A C 1
ATOM 761 O O . THR A 1 95 ? 5.143 -11.176 -11.172 1.00 95.69 95 THR A O 1
ATOM 764 N N . VAL A 1 96 ? 4.640 -9.211 -10.185 1.00 93.75 96 VAL A N 1
ATOM 765 C CA . VAL A 1 96 ? 5.230 -9.502 -8.879 1.00 93.75 96 VAL A CA 1
ATOM 766 C C . VAL A 1 96 ? 4.133 -9.383 -7.834 1.00 93.75 96 VAL A C 1
ATOM 768 O O . VAL A 1 96 ? 3.411 -8.387 -7.802 1.00 93.75 96 VAL A O 1
ATOM 771 N N . VAL A 1 97 ? 3.999 -10.412 -6.999 1.00 94.19 97 VAL A N 1
ATOM 772 C CA . VAL A 1 97 ? 3.043 -10.444 -5.890 1.00 94.19 97 VAL A CA 1
ATOM 773 C C . VAL A 1 97 ? 3.826 -10.432 -4.586 1.00 94.19 97 VAL A C 1
ATOM 775 O O . VAL A 1 97 ? 4.619 -11.338 -4.336 1.00 94.19 97 VAL A O 1
ATOM 778 N N . THR A 1 98 ? 3.580 -9.420 -3.762 1.00 93.31 98 THR A N 1
ATOM 779 C CA . THR A 1 98 ? 4.297 -9.189 -2.508 1.00 93.31 98 THR A CA 1
ATOM 780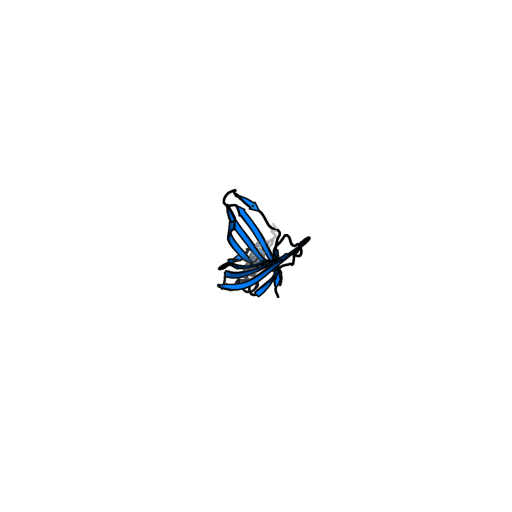 C C . THR A 1 98 ? 3.302 -9.129 -1.351 1.00 93.31 98 THR A C 1
ATOM 782 O O . THR A 1 98 ? 2.509 -8.184 -1.284 1.00 93.31 98 THR A O 1
ATOM 785 N N . PRO A 1 99 ? 3.302 -10.119 -0.440 1.00 93.06 99 PRO A N 1
ATOM 786 C CA . PRO A 1 99 ? 2.562 -10.030 0.809 1.00 93.06 99 PRO A CA 1
ATOM 787 C C . PRO A 1 99 ? 3.332 -9.183 1.831 1.00 93.06 99 PRO A C 1
ATOM 789 O O . PRO A 1 99 ? 4.533 -9.361 2.014 1.00 93.06 99 PRO A O 1
ATOM 792 N N . ILE A 1 100 ? 2.620 -8.295 2.517 1.00 91.50 100 ILE A N 1
ATOM 793 C CA . ILE A 1 100 ? 3.118 -7.472 3.618 1.00 91.50 100 ILE A CA 1
ATOM 794 C C . ILE A 1 100 ? 2.192 -7.706 4.810 1.00 91.50 100 ILE A C 1
ATOM 796 O O . ILE A 1 100 ? 0.995 -7.409 4.762 1.00 91.50 100 ILE A O 1
ATOM 800 N N . GLU A 1 101 ? 2.746 -8.279 5.869 1.00 91.88 101 GLU A N 1
ATOM 801 C CA . GLU A 1 101 ? 1.998 -8.693 7.053 1.00 91.88 101 GLU A CA 1
ATOM 802 C C . GLU A 1 101 ? 2.045 -7.618 8.146 1.00 91.88 101 GLU A C 1
ATOM 804 O O . GLU A 1 101 ? 3.029 -6.894 8.276 1.00 91.88 101 GLU A O 1
ATOM 809 N N . ASN A 1 102 ? 1.007 -7.576 8.987 1.00 90.00 102 ASN A N 1
ATOM 810 C CA . ASN A 1 102 ? 0.968 -6.796 10.232 1.00 90.00 102 ASN A CA 1
ATOM 811 C C . ASN A 1 102 ? 1.257 -5.291 10.073 1.00 90.00 102 ASN A C 1
ATOM 813 O O . ASN A 1 102 ? 1.976 -4.701 10.881 1.00 90.00 102 ASN A O 1
ATOM 817 N N . ILE A 1 103 ? 0.678 -4.648 9.059 1.00 93.50 103 ILE A N 1
ATOM 818 C CA . ILE A 1 103 ? 0.780 -3.196 8.904 1.00 93.50 103 ILE A CA 1
ATOM 819 C C . ILE A 1 103 ? -0.096 -2.514 9.956 1.00 93.50 103 ILE A C 1
ATOM 821 O O . ILE A 1 103 ? -1.321 -2.649 9.935 1.00 93.50 103 ILE A O 1
ATOM 825 N N . THR A 1 104 ? 0.534 -1.768 10.861 1.00 94.38 104 THR A N 1
ATOM 826 C CA . THR A 1 104 ? -0.138 -1.108 11.984 1.00 94.38 104 THR A CA 1
ATOM 827 C C . THR A 1 104 ? -0.986 0.075 11.526 1.00 94.38 104 THR A C 1
ATOM 829 O O . THR A 1 104 ? -0.525 0.956 10.793 1.00 94.38 104 THR A O 1
ATOM 832 N N . LEU A 1 105 ? -2.213 0.135 12.033 1.00 94.50 105 LEU A N 1
ATOM 833 C CA . LEU A 1 105 ? -3.112 1.272 11.917 1.00 94.50 105 LEU A CA 1
ATOM 834 C C . LEU A 1 105 ? -3.098 2.092 13.211 1.00 94.50 105 LEU A C 1
ATOM 836 O O . LEU A 1 105 ? -3.020 1.543 14.311 1.00 94.50 105 LEU A O 1
ATOM 840 N N . SER A 1 106 ? -3.191 3.411 13.089 1.00 93.12 106 SER A N 1
ATOM 841 C CA . SER A 1 106 ? -3.341 4.311 14.234 1.00 93.12 106 SER A CA 1
ATOM 842 C C . SER A 1 106 ? -4.325 5.432 13.932 1.00 93.12 106 SER A C 1
ATOM 844 O O . SER A 1 106 ? -4.603 5.730 12.772 1.00 93.12 106 SER A O 1
ATOM 846 N N . THR A 1 107 ? -4.868 6.057 14.973 1.00 88.75 107 THR A N 1
ATOM 847 C CA . THR A 1 107 ? -5.685 7.262 14.837 1.00 88.75 107 THR A CA 1
ATOM 848 C C . THR A 1 107 ? -4.807 8.506 14.914 1.00 88.75 107 THR A C 1
ATOM 850 O O . THR A 1 107 ? -3.837 8.572 15.674 1.00 88.75 107 THR A O 1
ATOM 853 N N . THR A 1 108 ? -5.126 9.512 14.106 1.00 86.00 108 THR A N 1
ATOM 854 C CA . THR A 1 108 ? -4.530 10.845 14.222 1.00 86.00 108 THR A CA 1
ATOM 855 C C . THR A 1 108 ? -5.310 11.702 15.220 1.00 86.00 108 THR A C 1
ATOM 857 O O . THR A 1 108 ? -6.426 11.370 15.612 1.00 86.00 108 THR A O 1
ATOM 860 N N . LEU A 1 109 ? -4.760 12.869 15.572 1.00 80.81 109 LEU A N 1
ATOM 861 C CA . LEU A 1 109 ? -5.457 13.879 16.384 1.00 80.81 109 LEU A CA 1
ATOM 862 C C . LEU A 1 109 ? -6.76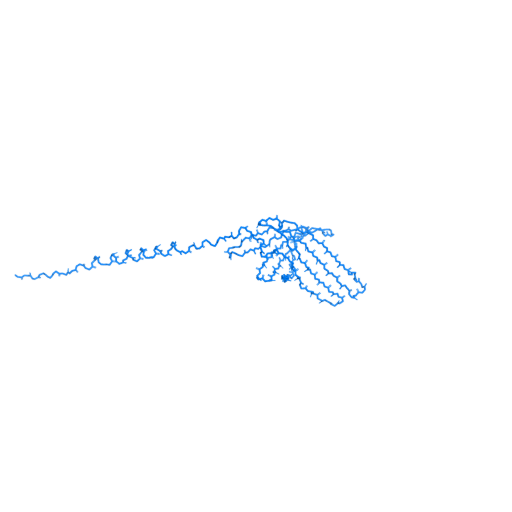0 14.393 15.745 1.00 80.81 109 LEU A C 1
ATOM 864 O O . LEU A 1 109 ? -7.580 14.987 16.435 1.00 80.81 109 LEU A O 1
ATOM 868 N N . ALA A 1 110 ? -6.939 14.191 14.437 1.00 80.00 110 ALA A N 1
ATOM 869 C CA . ALA A 1 110 ? -8.153 14.542 13.706 1.00 80.00 110 ALA A CA 1
ATOM 870 C C . ALA A 1 110 ? -9.126 13.352 13.566 1.00 80.00 110 ALA A C 1
ATOM 872 O O . ALA A 1 110 ? -10.008 13.393 12.713 1.00 80.00 110 ALA A O 1
ATOM 873 N N . ASN A 1 111 ? -8.942 12.284 14.355 1.00 77.00 111 ASN A N 1
ATOM 874 C CA . ASN A 1 111 ? -9.729 11.044 14.329 1.00 77.00 111 ASN A CA 1
ATOM 875 C C . ASN A 1 111 ? -9.744 10.319 12.971 1.00 77.00 111 ASN A C 1
ATOM 877 O O . ASN A 1 111 ? -10.610 9.487 12.718 1.00 77.00 111 ASN A O 1
ATOM 881 N N . SER A 1 112 ? -8.775 10.594 12.094 1.00 82.81 112 SER A N 1
ATOM 882 C CA . SER A 1 112 ? -8.575 9.796 10.884 1.00 82.81 112 SER A CA 1
ATOM 883 C C . SER A 1 112 ? -7.714 8.576 11.185 1.00 82.81 112 SER A C 1
ATOM 885 O O . SER A 1 112 ? -6.746 8.670 11.943 1.00 82.81 112 SER A O 1
ATOM 887 N N . VAL A 1 113 ? -8.037 7.439 10.572 1.00 86.81 113 VAL A N 1
ATOM 888 C CA . VAL A 1 113 ? -7.195 6.244 10.646 1.00 86.81 113 VAL A CA 1
ATOM 889 C C . VAL A 1 113 ? -6.114 6.314 9.568 1.00 86.81 113 VAL A C 1
ATOM 891 O O . VAL A 1 113 ? -6.393 6.576 8.396 1.00 86.81 113 VAL A O 1
ATOM 894 N N . VAL A 1 114 ? -4.872 6.073 9.972 1.00 93.31 114 VAL A N 1
ATOM 895 C CA . VAL A 1 114 ? -3.687 6.028 9.112 1.00 93.31 114 VAL A CA 1
ATOM 896 C C . VAL A 1 114 ? -3.063 4.644 9.139 1.00 93.31 114 VAL A C 1
ATOM 898 O O . VAL A 1 114 ? -2.864 4.057 10.201 1.00 93.31 114 VAL A O 1
ATOM 901 N N . LEU A 1 115 ? -2.701 4.156 7.958 1.00 93.81 115 LEU A N 1
ATOM 902 C CA . LEU A 1 115 ? -1.888 2.964 7.765 1.00 93.81 115 LEU A CA 1
ATOM 903 C C . LEU A 1 115 ? -0.415 3.348 7.821 1.00 93.81 115 LEU A C 1
ATOM 905 O O . LEU A 1 115 ? 0.010 4.217 7.065 1.00 93.81 115 LEU A O 1
ATOM 909 N N . ASN A 1 116 ? 0.363 2.695 8.681 1.00 92.06 116 ASN A N 1
ATOM 910 C CA . ASN A 1 116 ? 1.789 2.958 8.853 1.00 92.06 116 ASN A CA 1
ATOM 911 C C . ASN A 1 116 ? 2.598 1.732 8.432 1.00 92.06 116 ASN A C 1
ATOM 913 O O . ASN A 1 116 ? 2.603 0.711 9.118 1.00 92.06 116 ASN A O 1
ATOM 917 N N . LEU A 1 117 ? 3.310 1.848 7.315 1.00 91.31 117 LEU A N 1
ATOM 918 C CA . LEU A 1 117 ? 4.216 0.819 6.822 1.00 91.31 117 LEU A CA 1
ATOM 919 C C . LEU A 1 117 ? 5.649 1.147 7.238 1.00 91.31 117 LEU A C 1
ATOM 921 O O . LEU A 1 117 ? 6.119 2.268 7.051 1.00 91.31 117 LEU A O 1
ATOM 925 N N . THR A 1 118 ? 6.363 0.160 7.764 1.00 90.19 118 THR A N 1
ATOM 926 C CA . THR A 1 118 ? 7.826 0.166 7.815 1.00 90.19 118 THR A CA 1
ATOM 927 C C . THR A 1 118 ? 8.307 -1.175 7.298 1.00 90.19 118 THR A C 1
ATOM 929 O O . THR A 1 118 ? 7.872 -2.201 7.811 1.00 90.19 118 THR A O 1
ATOM 932 N N . ASP A 1 119 ? 9.166 -1.154 6.287 1.00 88.38 119 ASP A N 1
ATOM 933 C CA . ASP A 1 119 ? 9.665 -2.361 5.634 1.00 88.38 119 ASP A CA 1
ATOM 934 C C . ASP A 1 119 ? 11.152 -2.227 5.289 1.00 88.38 119 ASP A C 1
ATOM 936 O O . ASP A 1 119 ? 11.700 -1.118 5.253 1.00 88.38 119 ASP A O 1
ATOM 940 N N . GLU A 1 120 ? 11.808 -3.357 5.056 1.00 90.44 120 GLU A N 1
ATOM 941 C CA . GLU A 1 120 ? 13.196 -3.428 4.614 1.00 90.44 120 GLU A CA 1
ATOM 942 C C . GLU A 1 120 ? 13.293 -4.134 3.266 1.00 90.44 120 GLU A C 1
ATOM 94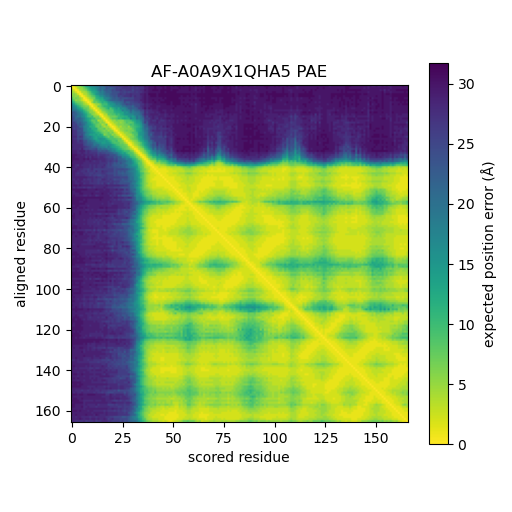4 O O . GLU A 1 120 ? 13.032 -5.330 3.153 1.00 90.44 120 GLU A O 1
ATOM 949 N N . GLU A 1 121 ? 13.750 -3.410 2.248 1.00 86.31 121 GLU A N 1
ATOM 950 C CA . GLU A 1 121 ? 14.004 -3.980 0.930 1.00 86.31 121 GLU A CA 1
ATOM 951 C C . GLU A 1 121 ? 15.508 -4.166 0.718 1.00 86.31 121 GLU A C 1
ATOM 953 O O . GLU A 1 121 ? 16.293 -3.216 0.769 1.00 86.31 121 GLU A O 1
ATOM 958 N N . ILE A 1 122 ? 15.930 -5.408 0.480 1.00 88.12 122 ILE A N 1
ATOM 959 C CA . ILE A 1 122 ? 17.323 -5.722 0.156 1.00 88.12 122 ILE A CA 1
ATOM 960 C C . ILE A 1 122 ? 17.527 -5.489 -1.340 1.00 88.12 122 ILE A C 1
ATOM 962 O O . ILE A 1 122 ? 16.959 -6.196 -2.170 1.00 88.12 122 ILE A O 1
ATOM 966 N N . VAL A 1 123 ? 18.392 -4.537 -1.681 1.00 86.00 123 VAL A N 1
ATOM 967 C CA . VAL A 1 123 ? 18.802 -4.257 -3.063 1.00 86.00 123 VAL A CA 1
ATOM 968 C C . VAL A 1 123 ? 20.286 -4.600 -3.237 1.00 86.00 123 VAL A C 1
ATOM 970 O O . VAL A 1 123 ? 21.023 -4.688 -2.252 1.00 86.00 123 VAL A O 1
ATOM 973 N N . PRO A 1 124 ? 20.790 -4.824 -4.462 1.00 89.25 124 PRO A N 1
ATOM 974 C CA . PRO A 1 124 ? 22.198 -5.158 -4.657 1.00 89.25 124 PRO A CA 1
ATOM 975 C C . PRO A 1 124 ? 23.151 -4.141 -4.002 1.00 89.25 124 PRO A C 1
ATOM 977 O O . PRO A 1 124 ? 23.299 -3.010 -4.458 1.00 89.25 124 PRO A O 1
ATOM 980 N N . GLY A 1 125 ? 23.826 -4.566 -2.930 1.00 91.56 125 GLY A N 1
ATOM 981 C CA . GLY A 1 125 ? 24.830 -3.768 -2.223 1.00 91.56 125 GLY A CA 1
ATOM 982 C C . GLY A 1 125 ? 24.297 -2.750 -1.206 1.00 91.56 125 GLY A C 1
ATOM 983 O O . GLY A 1 125 ? 25.102 -1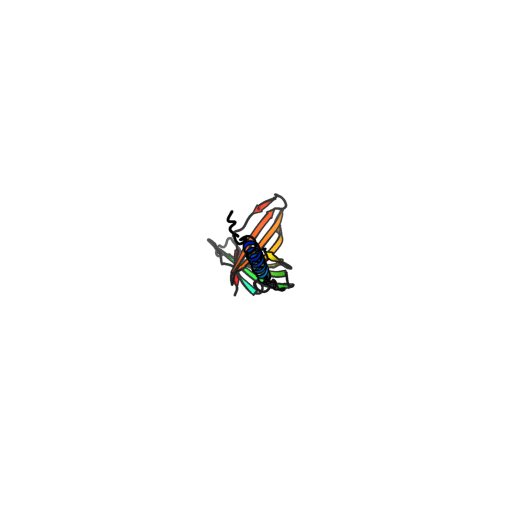.939 -0.730 1.00 91.56 125 GLY A O 1
ATOM 984 N N . ASP A 1 126 ? 23.002 -2.784 -0.871 1.00 93.94 126 ASP A N 1
ATOM 985 C CA . ASP A 1 126 ? 22.373 -1.905 0.123 1.00 93.94 126 ASP A CA 1
ATOM 986 C C . ASP A 1 126 ? 21.081 -2.513 0.714 1.00 93.94 126 ASP A C 1
ATOM 988 O O . ASP A 1 126 ? 20.569 -3.527 0.247 1.00 93.94 126 ASP A O 1
ATOM 992 N N . VAL A 1 127 ? 20.543 -1.879 1.750 1.00 94.31 127 VAL A N 1
ATOM 993 C CA . VAL A 1 127 ? 19.208 -2.151 2.290 1.00 94.31 127 VAL A CA 1
ATOM 994 C C . VAL A 1 127 ? 18.456 -0.831 2.353 1.00 94.31 127 VAL A C 1
ATOM 996 O O . VAL A 1 127 ? 18.966 0.151 2.898 1.00 94.31 127 VAL A O 1
ATOM 999 N N . LEU A 1 128 ? 17.247 -0.799 1.810 1.00 93.75 128 LEU A N 1
ATOM 1000 C CA . LEU A 1 128 ? 16.371 0.360 1.849 1.00 93.75 128 LEU A CA 1
ATOM 1001 C C . LEU A 1 128 ? 15.390 0.215 3.013 1.00 93.75 128 LEU A C 1
ATOM 1003 O O . LEU A 1 128 ? 14.629 -0.745 3.076 1.00 93.75 128 LEU A O 1
ATOM 1007 N N . MET A 1 129 ? 15.397 1.182 3.929 1.00 95.19 129 MET A N 1
ATOM 1008 C CA . MET A 1 129 ? 14.331 1.354 4.915 1.00 95.19 129 MET A CA 1
ATOM 1009 C C . MET A 1 129 ? 13.170 2.088 4.262 1.00 95.19 129 MET A C 1
ATOM 1011 O O . MET A 1 129 ? 13.282 3.286 3.989 1.00 95.19 129 MET A O 1
ATOM 1015 N N . ILE A 1 130 ? 12.059 1.399 4.051 1.00 92.31 130 ILE A N 1
ATOM 1016 C CA . ILE A 1 130 ? 10.844 1.982 3.495 1.00 92.31 130 ILE A CA 1
ATOM 1017 C C . ILE A 1 130 ? 9.946 2.419 4.644 1.00 92.31 130 ILE A C 1
ATOM 1019 O O . ILE A 1 130 ? 9.701 1.656 5.577 1.00 92.31 130 ILE A O 1
ATOM 1023 N N . LYS A 1 131 ? 9.437 3.647 4.580 1.00 94.50 131 LYS A N 1
ATOM 1024 C CA . LYS A 1 131 ? 8.386 4.144 5.472 1.00 94.50 131 LYS A CA 1
ATOM 1025 C C . LYS A 1 131 ? 7.225 4.650 4.642 1.00 94.50 131 LYS A C 1
ATOM 1027 O O . LYS A 1 131 ? 7.427 5.471 3.754 1.00 94.50 131 LYS A O 1
ATOM 1032 N N . GLY A 1 132 ? 6.022 4.175 4.931 1.00 93.81 132 GLY A N 1
ATOM 1033 C CA . GLY A 1 132 ? 4.816 4.522 4.191 1.00 93.81 132 GLY A CA 1
ATOM 1034 C C . GLY A 1 132 ? 3.684 4.971 5.100 1.00 93.81 132 GLY A C 1
ATOM 1035 O O . GLY A 1 132 ? 3.544 4.470 6.213 1.00 93.81 132 GLY A O 1
ATOM 1036 N N . VAL A 1 133 ? 2.871 5.902 4.608 1.00 95.69 133 VAL A N 1
ATOM 1037 C CA . VAL A 1 133 ? 1.652 6.373 5.266 1.00 95.69 133 VAL A CA 1
ATOM 1038 C C . VAL A 1 133 ? 0.500 6.311 4.271 1.00 95.69 133 VAL A C 1
ATOM 1040 O O . VAL A 1 133 ? 0.574 6.916 3.200 1.00 95.69 133 VAL A O 1
ATOM 1043 N N . GLY A 1 134 ? -0.557 5.586 4.631 1.00 96.00 134 GLY A N 1
ATOM 1044 C CA . GLY A 1 134 ? -1.794 5.462 3.865 1.00 96.00 134 GLY A CA 1
ATOM 1045 C C . GLY A 1 134 ? -2.973 6.132 4.566 1.00 96.00 134 GLY A C 1
ATOM 1046 O O . GLY A 1 134 ? -3.151 5.949 5.767 1.00 96.00 134 GLY A O 1
ATOM 1047 N N . ILE A 1 135 ? -3.792 6.876 3.824 1.00 95.25 135 ILE A N 1
ATOM 1048 C CA . ILE A 1 135 ? -5.029 7.500 4.318 1.00 95.25 135 ILE A CA 1
ATOM 1049 C C . ILE A 1 135 ? -6.174 7.126 3.383 1.00 95.25 135 ILE A C 1
ATOM 1051 O O . ILE A 1 135 ? -6.063 7.318 2.170 1.00 95.25 135 ILE A O 1
ATOM 1055 N N . VAL A 1 136 ? -7.282 6.644 3.947 1.00 95.31 136 VAL A N 1
ATOM 1056 C CA . VAL A 1 136 ? -8.533 6.431 3.211 1.00 95.31 136 VAL A CA 1
ATOM 1057 C C . VAL A 1 136 ? -9.440 7.652 3.359 1.00 95.31 136 VAL A C 1
ATOM 1059 O O . VAL A 1 136 ? -9.638 8.170 4.454 1.00 95.31 136 VAL A O 1
ATOM 1062 N N . SER A 1 137 ? -10.006 8.105 2.244 1.00 93.81 137 SER A N 1
ATOM 1063 C CA . SER A 1 137 ? -11.081 9.094 2.194 1.00 93.81 137 SER A CA 1
ATOM 1064 C C . SER A 1 137 ? -12.141 8.625 1.201 1.00 93.81 137 SER A C 1
ATOM 1066 O O . SER A 1 137 ? -11.925 8.607 -0.015 1.00 93.81 137 SER A O 1
ATOM 1068 N N . GLY A 1 138 ? -13.285 8.171 1.720 1.00 92.75 138 GLY A N 1
ATOM 1069 C CA . GLY A 1 138 ? -14.337 7.552 0.915 1.00 92.75 138 GLY A CA 1
ATOM 1070 C C . GLY A 1 138 ? -13.838 6.297 0.191 1.00 92.75 138 GLY A C 1
ATOM 1071 O O . GLY A 1 138 ? -13.494 5.303 0.821 1.00 92.75 138 GLY A O 1
ATOM 1072 N N . LYS A 1 139 ? -13.803 6.339 -1.146 1.00 96.38 139 LYS A N 1
ATOM 1073 C CA . LYS A 1 139 ? -13.311 5.233 -1.990 1.00 96.38 139 LYS A CA 1
ATOM 1074 C C . LYS A 1 139 ? -11.854 5.391 -2.427 1.00 96.38 139 LYS A C 1
ATOM 1076 O O . LYS A 1 139 ? -11.392 4.601 -3.246 1.00 96.38 139 LYS A O 1
ATOM 1081 N N . THR A 1 140 ? -11.141 6.386 -1.912 1.00 96.88 140 THR A N 1
ATOM 1082 C CA . THR A 1 140 ? -9.771 6.692 -2.328 1.00 96.88 140 THR A CA 1
ATOM 1083 C C . THR A 1 140 ? -8.795 6.385 -1.204 1.00 96.88 140 THR A C 1
ATOM 1085 O O . THR A 1 140 ? -8.970 6.875 -0.092 1.00 96.88 140 THR A O 1
ATOM 1088 N N . LEU A 1 141 ? -7.756 5.608 -1.503 1.00 97.06 141 LEU A N 1
ATOM 1089 C CA . LEU A 1 141 ? -6.600 5.393 -0.638 1.00 97.06 141 LEU A CA 1
ATOM 1090 C C . LEU A 1 141 ? -5.418 6.158 -1.228 1.00 97.06 141 LEU A C 1
ATOM 1092 O O . LEU A 1 141 ? -4.992 5.884 -2.350 1.00 97.06 141 LEU A O 1
ATOM 1096 N N . THR A 1 142 ? -4.883 7.098 -0.461 1.00 96.19 142 THR A N 1
ATOM 1097 C CA . THR A 1 142 ? -3.673 7.847 -0.805 1.00 96.19 142 THR A CA 1
ATOM 1098 C C . THR A 1 142 ? -2.515 7.294 0.004 1.00 96.19 142 THR A C 1
ATOM 1100 O O . THR A 1 142 ? -2.593 7.262 1.231 1.00 96.19 142 THR A O 1
ATOM 1103 N N . PHE A 1 143 ? -1.441 6.884 -0.663 1.00 95.19 143 PHE A N 1
ATOM 1104 C CA . PHE A 1 143 ? -0.262 6.307 -0.031 1.00 95.19 143 PHE A CA 1
ATOM 1105 C C . PHE A 1 143 ? 1.004 7.074 -0.414 1.00 95.19 143 PHE A C 1
ATOM 1107 O O . PHE A 1 143 ? 1.385 7.153 -1.585 1.00 95.19 143 PHE A O 1
ATOM 1114 N N . SER A 1 144 ? 1.675 7.616 0.593 1.00 95.12 144 SER A N 1
ATOM 1115 C CA . SER A 1 144 ? 2.953 8.316 0.468 1.00 95.12 144 SER A CA 1
ATOM 1116 C C . SER A 1 144 ? 4.044 7.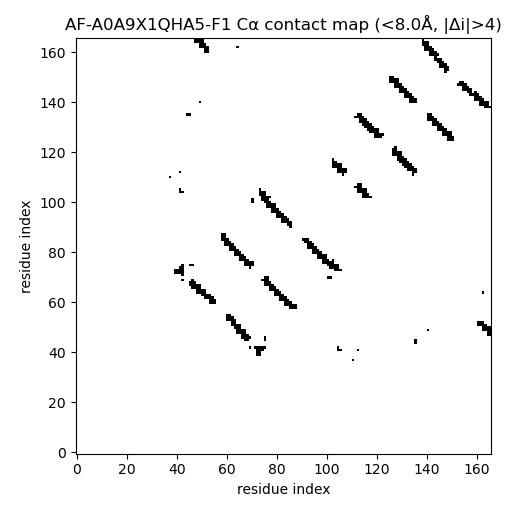466 1.094 1.00 95.12 144 SER A C 1
ATOM 1118 O O . SER A 1 144 ? 3.815 6.847 2.128 1.00 95.12 144 SER A O 1
ATOM 1120 N N . SER A 1 145 ? 5.239 7.448 0.508 1.00 94.44 145 SER A N 1
ATOM 1121 C CA . SER A 1 145 ? 6.351 6.675 1.065 1.00 94.44 145 SER A CA 1
ATOM 1122 C C . SER A 1 145 ? 7.694 7.356 0.870 1.00 94.44 145 SER A C 1
ATOM 1124 O O . SER A 1 145 ? 7.844 8.222 0.009 1.00 94.44 145 SER A O 1
ATOM 1126 N N . THR A 1 146 ? 8.665 6.952 1.677 1.00 95.31 146 THR A N 1
ATOM 1127 C CA . THR A 1 146 ? 10.078 7.272 1.511 1.00 95.31 146 THR A CA 1
ATOM 1128 C C . THR A 1 146 ? 10.902 5.998 1.612 1.00 95.31 146 THR A C 1
ATOM 1130 O O . THR A 1 146 ? 10.539 5.075 2.341 1.00 95.31 146 THR A O 1
ATOM 1133 N N . ALA A 1 147 ? 12.014 5.956 0.889 1.00 95.12 147 ALA A N 1
ATOM 1134 C CA . ALA A 1 147 ? 13.023 4.915 0.986 1.00 95.12 147 ALA A CA 1
ATOM 1135 C C . ALA A 1 147 ? 14.346 5.552 1.415 1.00 95.12 147 ALA A C 1
ATOM 1137 O O . ALA A 1 147 ? 14.822 6.495 0.784 1.00 95.12 147 ALA A O 1
ATOM 1138 N N . THR A 1 148 ? 14.945 5.042 2.487 1.00 96.88 148 THR A N 1
ATOM 1139 C CA . THR A 1 148 ? 16.239 5.511 2.989 1.00 96.88 148 THR A CA 1
ATOM 1140 C C . THR A 1 148 ? 17.281 4.417 2.840 1.00 96.88 148 THR A C 1
ATOM 1142 O O . THR A 1 148 ? 17.154 3.352 3.441 1.00 96.88 148 THR A O 1
ATOM 1145 N N . SER A 1 149 ? 18.345 4.698 2.094 1.00 96.19 149 SER A N 1
ATOM 1146 C CA . SER A 1 149 ? 19.528 3.839 2.007 1.00 96.19 149 SER A CA 1
ATOM 1147 C C . SER A 1 149 ? 20.177 3.685 3.383 1.00 96.19 149 SER A C 1
ATOM 1149 O O . SER A 1 149 ? 20.628 4.676 3.964 1.00 96.19 149 SER A O 1
ATOM 1151 N N . LYS A 1 150 ? 20.279 2.457 3.908 1.00 95.44 150 LYS A N 1
ATOM 1152 C CA . LYS A 1 150 ? 21.004 2.197 5.165 1.00 95.44 150 LYS A CA 1
ATOM 1153 C C . LYS A 1 150 ? 22.498 2.468 5.022 1.00 95.44 150 LYS A C 1
ATOM 1155 O O . LYS A 1 150 ? 23.129 2.898 5.983 1.00 95.44 150 LYS A O 1
ATOM 1160 N N . LYS A 1 151 ? 23.071 2.232 3.840 1.00 94.94 151 LYS A N 1
ATOM 1161 C CA . LYS A 1 151 ? 24.502 2.432 3.587 1.00 94.94 151 LYS A CA 1
ATOM 1162 C C . LYS A 1 151 ? 24.900 3.900 3.479 1.00 94.94 151 LYS A C 1
ATOM 1164 O O . LYS A 1 151 ? 25.955 4.278 3.977 1.00 94.94 151 LYS A O 1
ATOM 1169 N N . THR A 1 152 ? 24.104 4.710 2.784 1.00 95.94 152 THR A N 1
ATOM 1170 C CA . THR A 1 152 ? 24.469 6.101 2.451 1.00 95.94 152 THR A CA 1
ATOM 1171 C C . THR A 1 152 ? 23.663 7.145 3.214 1.00 95.94 152 THR A C 1
ATOM 1173 O O . THR A 1 152 ? 24.042 8.313 3.224 1.00 95.94 152 THR A O 1
ATOM 1176 N N . GLY A 1 153 ? 22.542 6.759 3.827 1.00 95.44 153 GLY A N 1
ATOM 1177 C CA . GLY A 1 153 ? 21.596 7.680 4.459 1.00 95.44 153 GLY A CA 1
ATOM 1178 C C . GLY A 1 153 ? 20.774 8.511 3.470 1.00 95.44 153 GLY A C 1
ATOM 1179 O O . GLY A 1 153 ? 19.955 9.324 3.897 1.00 95.44 153 GLY A O 1
ATOM 1180 N N . ARG A 1 154 ? 20.968 8.333 2.155 1.00 95.88 154 ARG A N 1
ATOM 1181 C CA . ARG A 1 154 ? 20.198 9.040 1.127 1.00 95.88 154 ARG A CA 1
ATOM 1182 C C . ARG A 1 154 ? 18.725 8.652 1.216 1.00 95.88 154 ARG A C 1
ATOM 1184 O O . ARG A 1 154 ? 18.403 7.468 1.287 1.00 95.88 154 ARG A O 1
ATOM 1191 N N . VAL A 1 155 ? 17.859 9.661 1.167 1.00 95.75 155 VAL A N 1
ATOM 1192 C CA . VAL A 1 155 ? 16.403 9.509 1.172 1.00 95.75 155 VAL A CA 1
ATOM 1193 C C . VAL A 1 155 ? 15.868 9.774 -0.227 1.00 95.75 155 VAL A C 1
ATOM 1195 O O . VAL A 1 155 ? 16.220 10.779 -0.849 1.00 95.75 155 VAL A O 1
ATOM 1198 N N . GLU A 1 156 ? 15.001 8.893 -0.702 1.00 93.19 156 GLU A N 1
ATOM 1199 C CA . GLU A 1 156 ? 14.232 9.065 -1.927 1.00 93.19 156 GLU A CA 1
ATOM 1200 C C . GLU A 1 156 ? 12.741 9.021 -1.606 1.00 93.19 156 GLU A C 1
ATOM 1202 O O . GLU A 1 156 ? 12.283 8.202 -0.810 1.00 93.19 156 GLU A O 1
ATOM 1207 N N . THR A 1 157 ? 11.980 9.919 -2.228 1.00 92.25 157 THR A N 1
ATOM 1208 C CA . THR A 1 157 ? 10.532 10.028 -2.038 1.00 92.25 157 THR A CA 1
ATOM 1209 C C . THR A 1 157 ? 9.859 9.783 -3.382 1.00 92.25 157 THR A C 1
ATOM 1211 O O . THR A 1 157 ? 9.847 10.686 -4.224 1.00 92.25 157 THR A O 1
ATOM 1214 N N . PRO A 1 158 ? 9.328 8.573 -3.623 1.00 86.00 158 PRO A N 1
ATOM 1215 C CA . PRO A 1 158 ? 8.539 8.301 -4.813 1.00 86.00 158 PRO A CA 1
ATOM 1216 C C . PRO A 1 158 ? 7.298 9.206 -4.895 1.00 86.00 158 PRO A C 1
ATOM 1218 O O . PRO A 1 158 ? 6.829 9.717 -3.873 1.00 86.00 158 PRO A O 1
ATOM 1221 N N . PRO A 1 159 ? 6.712 9.377 -6.093 1.00 88.56 159 PRO A N 1
ATOM 1222 C CA . PRO A 1 159 ? 5.413 10.022 -6.228 1.00 88.56 159 PRO A CA 1
ATOM 1223 C C . PRO A 1 159 ? 4.346 9.324 -5.379 1.00 88.56 159 PRO A C 1
ATOM 1225 O O . PRO A 1 159 ? 4.355 8.099 -5.236 1.00 88.56 159 PRO A O 1
ATOM 1228 N N . VAL A 1 160 ? 3.395 10.110 -4.875 1.00 92.75 160 VAL A N 1
ATOM 1229 C CA . VAL A 1 160 ? 2.225 9.603 -4.149 1.00 92.75 160 VAL A CA 1
ATOM 1230 C C . VAL A 1 160 ? 1.469 8.596 -5.017 1.00 92.75 160 VAL A C 1
ATOM 1232 O O . VAL A 1 160 ? 1.268 8.813 -6.215 1.00 92.75 160 VAL A O 1
ATOM 1235 N N . GLN A 1 161 ? 1.065 7.485 -4.409 1.00 93.69 161 GLN A N 1
ATOM 1236 C CA . GLN A 1 161 ? 0.244 6.459 -5.040 1.00 93.69 161 GLN A CA 1
ATOM 1237 C C . GLN A 1 161 ? -1.217 6.662 -4.645 1.00 93.69 161 GLN A C 1
ATOM 1239 O O . GLN A 1 161 ? -1.523 6.937 -3.485 1.00 93.69 161 GLN A O 1
ATOM 1244 N N . ILE A 1 162 ? -2.111 6.524 -5.619 1.00 95.62 162 ILE A N 1
ATOM 1245 C CA . ILE A 1 162 ? -3.553 6.664 -5.434 1.00 95.62 162 ILE A CA 1
ATOM 1246 C C . ILE A 1 162 ? -4.202 5.352 -5.853 1.00 95.62 162 ILE A C 1
ATOM 1248 O O . ILE A 1 162 ? -3.913 4.825 -6.930 1.00 95.62 162 ILE A O 1
ATOM 1252 N N . PHE A 1 163 ? -5.084 4.838 -5.000 1.00 97.62 163 PHE A N 1
ATOM 1253 C CA . PHE A 1 163 ? -5.862 3.638 -5.263 1.00 97.62 163 PHE A CA 1
ATOM 1254 C C . PHE A 1 163 ? -7.357 3.907 -5.104 1.00 97.62 163 PHE A C 1
ATOM 1256 O O . PHE A 1 163 ? -7.774 4.694 -4.253 1.00 97.62 163 PHE A O 1
ATOM 1263 N N . THR A 1 164 ? -8.168 3.203 -5.890 1.00 98.06 164 THR A N 1
ATOM 1264 C CA . THR A 1 164 ? -9.633 3.274 -5.849 1.00 98.06 164 THR A CA 1
ATOM 1265 C C . THR A 1 164 ? -10.229 1.953 -5.371 1.00 98.06 164 THR A C 1
ATOM 1267 O O . THR A 1 164 ? -9.957 0.897 -5.955 1.00 98.06 164 THR A O 1
ATOM 1270 N N . LYS A 1 165 ? -11.070 2.013 -4.335 1.00 97.75 165 LYS A N 1
ATOM 1271 C CA . LYS A 1 165 ? -11.806 0.864 -3.792 1.00 97.75 165 LYS A CA 1
ATOM 1272 C C . LYS A 1 165 ? -12.815 0.344 -4.818 1.00 97.75 165 LYS A C 1
ATOM 1274 O O . LYS A 1 165 ? -13.537 1.146 -5.417 1.00 97.75 165 LYS A O 1
ATOM 1279 N N . GLN A 1 166 ? -12.838 -0.972 -5.022 1.00 96.38 166 GLN A N 1
ATOM 1280 C CA . GLN A 1 166 ? -13.784 -1.654 -5.916 1.00 96.38 166 GLN A CA 1
ATOM 1281 C C . GLN A 1 166 ? -15.116 -1.941 -5.223 1.00 96.38 166 GLN A C 1
ATOM 1283 O O . GLN A 1 166 ? -15.090 -2.292 -4.023 1.00 96.38 166 GLN A O 1
#

Nearest PDB structures (foldseek):
  6ohh-assembly1_A  TM=5.173E-01  e=2.297E-04  synthetic construct
  6d0t-assembly2_B  TM=6.006E-01  e=1.550E-03  synthetic construct
  6czi-assembly2_B  TM=5.739E-01  e=1.026E-03  synthetic construct
  4gdz-assembly1_A-3  TM=3.283E-01  e=1.183E-01  Bacteroides eggerthii DSM 20697
  5bsz-assembly1_A  TM=6.677E-01  e=3.568E+00  Streptoalloteichus sp. ATCC 53650

pLDDT: mean 82.94, std 19.63, range [36.5, 98.44]

Radius of gyration: 30.25 Å; Cα contacts (8 Å, |Δi|>4): 305; chains: 1; bounding box: 59×81×87 Å

Solvent-accessible surface area (backbone atoms only — not comparable to full-atom values): 9510 Å² total; per-residue (Å²): 141,82,90,81,85,84,78,83,78,76,70,73,62,63,59,56,56,52,54,53,51,53,53,56,58,57,61,61,68,76,76,68,76,76,75,73,75,72,66,75,56,61,37,70,81,62,48,46,46,29,45,33,60,76,45,77,55,98,47,35,37,37,35,45,32,38,41,29,42,79,68,46,49,45,19,28,29,39,39,38,38,38,39,37,48,48,77,37,89,91,50,81,59,46,74,49,78,46,79,45,75,70,35,39,46,46,72,47,100,83,72,45,61,34,39,44,42,74,50,78,47,82,49,98,92,45,39,30,44,34,41,35,44,33,41,69,57,92,56,36,38,44,35,42,45,38,37,29,33,69,79,77,65,51,74,47,69,62,79,72,43,54,25,39,57,115

Foldseek 3Di:
DDDDDDDDDPPPPVVVVVVVVVVVVVVVVPPPPPVPPLQLQLCVLPAAKWWWDWDDDVFKIKTKIWHWADPDSFFIKIWIWIWIGGNDPVDDTDIDIDIDGGFGWDADPVRFIKTWDWDWDDDVPWIWTKIKIWGDDPQKIKMWMWIATPVPRDIDTDDIIIIGGD